Protein AF-A0A921BLF0-F1 (afdb_monomer)

Secondary structure (DSSP, 8-state):
----------GGGB-TTSSBPTTHHHHHHHHHHHHHHHHTT--HHHHHHTT--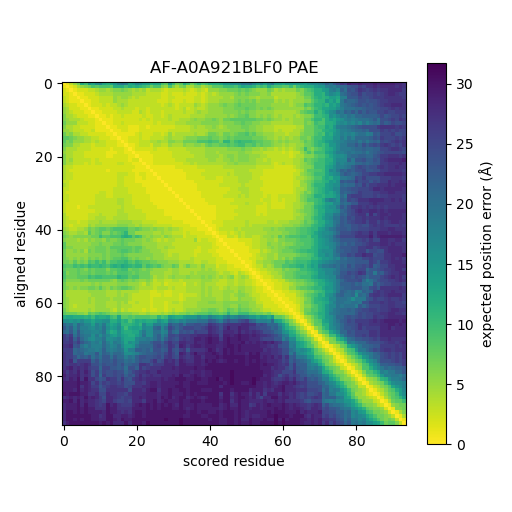-----------S------S----------------------

Structure (mmCIF, N/CA/C/O backbone):
data_AF-A0A921BLF0-F1
#
_entry.id   AF-A0A921BLF0-F1
#
loop_
_atom_site.group_PDB
_atom_site.id
_atom_site.type_symbol
_atom_site.label_atom_id
_atom_site.label_alt_id
_atom_site.label_comp_id
_atom_site.label_asym_id
_atom_site.label_entity_id
_atom_site.label_seq_id
_atom_site.pdbx_PDB_ins_code
_atom_site.Cartn_x
_atom_site.Cartn_y
_atom_site.Cartn_z
_atom_site.occupancy
_atom_site.B_iso_or_equiv
_atom_site.auth_seq_id
_atom_site.auth_comp_id
_atom_site.auth_asym_id
_atom_site.auth_atom_id
_atom_site.pdbx_PDB_model_num
ATOM 1 N N . MET A 1 1 ? -16.946 -8.216 -5.410 1.00 64.75 1 MET A N 1
ATOM 2 C CA . MET A 1 1 ? -16.031 -8.332 -6.573 1.00 64.75 1 MET A CA 1
ATOM 3 C C . MET A 1 1 ? -14.640 -7.871 -6.152 1.00 64.75 1 MET A C 1
ATOM 5 O O . MET A 1 1 ? -14.572 -7.105 -5.201 1.00 64.75 1 MET A O 1
ATOM 9 N N . PRO A 1 2 ? -13.545 -8.333 -6.784 1.00 81.75 2 PRO A N 1
ATOM 10 C CA . PRO A 1 2 ? -12.212 -7.804 -6.493 1.00 81.75 2 PRO A CA 1
ATOM 11 C C . PRO A 1 2 ? -12.091 -6.350 -6.975 1.00 81.75 2 PRO A C 1
ATOM 13 O O . PRO A 1 2 ? -12.406 -6.072 -8.132 1.00 81.75 2 PRO A O 1
ATOM 16 N N . HIS A 1 3 ? -11.624 -5.449 -6.108 1.00 85.50 3 HIS A N 1
ATOM 17 C CA . HIS A 1 3 ? -11.288 -4.071 -6.479 1.00 85.50 3 HIS A CA 1
ATOM 18 C C . HIS A 1 3 ? -9.992 -4.044 -7.300 1.00 85.50 3 HIS A C 1
ATOM 20 O O . HIS A 1 3 ? -9.062 -4.820 -7.054 1.00 85.50 3 HIS A O 1
ATOM 26 N N . ARG A 1 4 ? -9.953 -3.190 -8.325 1.00 90.81 4 ARG A N 1
ATOM 27 C CA . ARG A 1 4 ? -8.826 -3.061 -9.253 1.00 90.81 4 ARG A CA 1
ATOM 28 C C . ARG A 1 4 ? -8.454 -1.593 -9.374 1.00 90.81 4 ARG A C 1
ATOM 30 O O . ARG A 1 4 ? -9.164 -0.844 -10.031 1.00 90.81 4 ARG A O 1
ATOM 37 N N . HIS A 1 5 ? -7.298 -1.239 -8.830 1.00 89.06 5 HIS A N 1
ATOM 38 C CA . HIS A 1 5 ? -6.752 0.104 -8.952 1.00 89.06 5 HIS A CA 1
ATOM 39 C C . HIS A 1 5 ? -5.581 0.121 -9.954 1.00 89.06 5 HIS A C 1
ATOM 41 O O . HIS A 1 5 ? -4.622 -0.642 -9.781 1.00 89.06 5 HIS A O 1
ATOM 47 N N . PRO A 1 6 ? -5.637 0.927 -11.031 1.00 89.25 6 PRO A N 1
ATOM 48 C CA . PRO A 1 6 ? -4.535 1.043 -11.977 1.00 89.25 6 PRO A CA 1
ATOM 49 C C . PRO A 1 6 ? -3.383 1.844 -11.362 1.00 89.25 6 PRO A C 1
ATOM 51 O O . PRO A 1 6 ? -3.559 2.995 -10.982 1.00 89.25 6 PRO A O 1
ATOM 54 N N . VAL A 1 7 ? -2.176 1.271 -11.333 1.00 86.38 7 VAL A N 1
ATOM 55 C CA . VAL A 1 7 ? -0.978 1.981 -10.858 1.00 86.38 7 VAL A CA 1
ATOM 56 C C . VAL A 1 7 ? 0.055 2.115 -11.967 1.00 86.38 7 VAL A C 1
ATOM 58 O O . VAL A 1 7 ? 0.343 1.168 -12.700 1.00 86.38 7 VAL A O 1
ATOM 61 N N . LYS A 1 8 ? 0.642 3.309 -12.073 1.00 87.38 8 LYS A N 1
ATOM 62 C CA . LYS A 1 8 ? 1.763 3.586 -12.969 1.00 87.38 8 LYS A CA 1
ATOM 63 C C . LYS A 1 8 ? 3.085 3.351 -12.243 1.00 87.38 8 LYS A C 1
ATOM 65 O O . LYS A 1 8 ? 3.477 4.161 -11.408 1.00 87.38 8 LYS A O 1
ATOM 70 N N . VAL A 1 9 ? 3.785 2.288 -12.632 1.00 87.31 9 VAL A N 1
ATOM 71 C CA . VAL A 1 9 ? 5.137 1.981 -12.144 1.00 87.31 9 VAL A CA 1
ATOM 72 C C . VAL A 1 9 ? 6.145 2.999 -12.676 1.00 87.31 9 VAL A C 1
ATOM 74 O O . VAL A 1 9 ? 6.127 3.370 -13.856 1.00 87.31 9 VAL A O 1
ATOM 77 N N . ARG A 1 10 ? 7.038 3.452 -11.800 1.00 88.06 10 ARG A N 1
ATOM 78 C CA . ARG A 1 10 ? 8.092 4.427 -12.090 1.00 88.06 10 ARG A CA 1
ATOM 79 C C . ARG A 1 10 ? 9.435 3.724 -12.247 1.00 88.06 10 ARG A C 1
ATOM 81 O O . ARG A 1 10 ? 9.687 2.681 -11.663 1.00 88.06 10 ARG A O 1
ATOM 88 N N . PHE A 1 11 ? 10.338 4.326 -13.021 1.00 85.44 11 PHE A N 1
ATOM 89 C CA . PHE A 1 11 ? 11.621 3.696 -13.350 1.00 85.44 11 PHE A CA 1
ATOM 90 C C . PHE A 1 11 ? 12.482 3.363 -12.119 1.00 85.44 11 PHE A C 1
ATOM 92 O O . PHE A 1 11 ? 13.123 2.322 -12.089 1.00 85.44 11 PHE A O 1
ATOM 99 N N . TYR A 1 12 ? 12.477 4.213 -11.090 1.00 89.62 12 TYR A N 1
ATOM 100 C CA . TYR A 1 12 ? 13.264 3.989 -9.870 1.00 89.62 12 TYR A CA 1
ATOM 101 C C . TYR A 1 12 ? 12.688 2.903 -8.948 1.00 89.62 12 TYR A C 1
ATOM 103 O O . TYR A 1 12 ? 13.336 2.518 -7.980 1.00 89.62 12 TYR A O 1
ATOM 111 N N . GLU A 1 13 ? 11.466 2.439 -9.211 1.00 89.06 13 GLU A N 1
ATOM 112 C CA . GLU A 1 13 ? 10.831 1.340 -8.475 1.00 89.06 13 GLU A CA 1
ATOM 113 C C . GLU A 1 13 ? 11.278 -0.022 -9.017 1.00 89.06 13 GLU A C 1
ATOM 115 O O . GLU A 1 13 ? 10.983 -1.064 -8.426 1.00 89.06 13 GLU A O 1
ATOM 120 N N . LEU A 1 14 ? 11.991 -0.010 -10.146 1.00 89.50 14 LEU A N 1
ATOM 121 C CA . LEU A 1 14 ? 12.569 -1.192 -10.750 1.00 89.50 14 LEU A CA 1
ATOM 122 C C . LEU A 1 14 ? 13.906 -1.534 -10.090 1.00 89.50 14 LEU A C 1
ATOM 124 O O . LEU A 1 14 ? 14.715 -0.665 -9.756 1.00 89.50 14 LEU A O 1
ATOM 128 N N . ASP A 1 15 ? 14.143 -2.825 -9.924 1.00 86.62 15 ASP A N 1
ATOM 129 C CA . ASP A 1 15 ? 15.432 -3.369 -9.539 1.00 86.62 15 ASP A CA 1
ATOM 130 C C . ASP A 1 15 ? 16.413 -3.379 -10.737 1.00 86.62 15 ASP A C 1
ATOM 132 O O . ASP A 1 15 ? 16.028 -3.106 -11.881 1.00 86.62 15 ASP A O 1
ATOM 136 N N . PRO A 1 16 ? 17.702 -3.702 -10.521 1.00 85.00 16 PRO A N 1
ATOM 137 C CA . PRO A 1 16 ? 18.680 -3.796 -11.607 1.00 85.00 16 PRO A CA 1
ATOM 138 C C . PRO A 1 16 ? 18.350 -4.832 -12.695 1.00 85.00 16 PRO A C 1
ATOM 140 O O . PRO A 1 16 ? 18.938 -4.777 -13.774 1.00 85.00 16 PRO A O 1
ATOM 143 N N . TYR A 1 17 ? 17.435 -5.768 -12.428 1.00 83.56 17 TYR A N 1
ATOM 144 C CA . TYR A 1 17 ? 16.956 -6.763 -13.386 1.00 83.56 17 TYR A CA 1
ATOM 145 C C . TYR A 1 17 ? 15.747 -6.268 -14.194 1.00 83.56 17 TYR A C 1
ATOM 147 O O . TYR A 1 17 ? 15.276 -6.979 -15.081 1.00 83.56 17 TYR A O 1
ATOM 155 N N . GLY A 1 18 ? 15.266 -5.049 -13.932 1.00 81.62 18 GLY A N 1
ATOM 156 C CA . GLY A 1 18 ? 14.126 -4.448 -14.618 1.00 81.62 18 GLY A CA 1
ATOM 157 C C . GLY A 1 18 ? 12.771 -4.932 -14.101 1.00 81.62 18 GLY A C 1
ATOM 158 O O . GLY A 1 18 ? 11.754 -4.659 -14.739 1.00 81.62 18 GLY A O 1
ATOM 159 N N . HIS A 1 19 ? 12.737 -5.629 -12.965 1.00 84.81 19 HIS A N 1
ATOM 160 C CA . HIS A 1 19 ? 11.496 -6.031 -12.312 1.00 84.81 19 HIS A CA 1
ATOM 161 C C . HIS A 1 19 ? 11.093 -5.007 -11.268 1.00 84.81 19 HIS A C 1
ATOM 163 O O . HIS A 1 19 ? 11.938 -4.333 -10.687 1.00 84.81 19 HIS A O 1
ATOM 169 N N . LEU A 1 20 ? 9.797 -4.925 -10.972 1.00 87.31 20 LEU A N 1
ATOM 170 C CA . LEU A 1 20 ? 9.356 -4.150 -9.824 1.00 87.31 20 LEU A CA 1
ATOM 171 C C . LEU A 1 20 ? 9.964 -4.737 -8.547 1.00 87.31 20 LEU A C 1
ATOM 173 O O . LEU A 1 20 ? 9.805 -5.929 -8.266 1.00 87.31 20 LEU A O 1
ATOM 177 N N . ASN A 1 21 ? 10.632 -3.892 -7.769 1.00 89.75 21 ASN A N 1
ATOM 178 C CA . ASN A 1 21 ? 11.250 -4.312 -6.526 1.00 89.75 21 ASN A CA 1
ATOM 179 C C . ASN A 1 21 ? 10.194 -4.883 -5.563 1.00 89.75 21 ASN A C 1
ATOM 181 O O . ASN A 1 21 ? 9.129 -4.297 -5.358 1.00 89.75 21 ASN A O 1
ATOM 185 N N . HIS A 1 22 ? 10.502 -6.018 -4.934 1.00 87.88 22 HIS A N 1
ATOM 186 C CA . HIS A 1 22 ? 9.614 -6.683 -3.980 1.00 87.88 22 HIS A CA 1
ATOM 187 C C . HIS A 1 22 ? 9.158 -5.784 -2.822 1.00 87.88 22 HIS A C 1
ATOM 189 O O . HIS A 1 22 ? 8.033 -5.944 -2.349 1.00 87.88 22 HIS A O 1
ATOM 195 N N . SER A 1 23 ? 9.979 -4.825 -2.384 1.00 89.56 23 SER A N 1
ATOM 196 C CA . SER A 1 23 ? 9.602 -3.877 -1.329 1.00 89.56 23 SER A CA 1
ATOM 197 C C . SER A 1 23 ? 8.522 -2.886 -1.776 1.00 89.56 23 SER A C 1
ATOM 199 O O . SER A 1 23 ? 7.687 -2.489 -0.964 1.00 89.56 23 SER A O 1
ATOM 201 N N . VAL A 1 24 ? 8.476 -2.538 -3.066 1.00 92.12 24 VAL A N 1
ATOM 202 C CA . VAL A 1 24 ? 7.513 -1.570 -3.622 1.00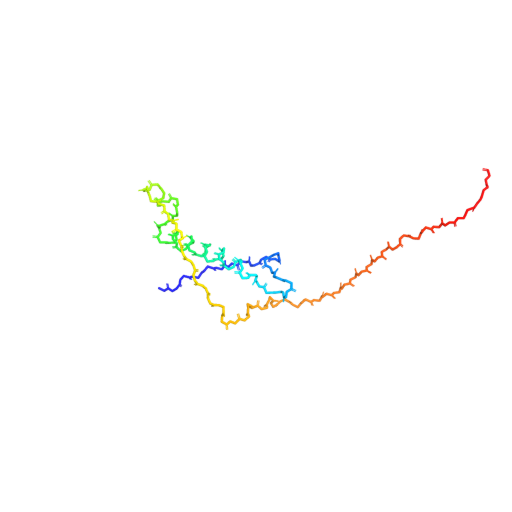 92.12 24 VAL A CA 1
ATOM 203 C C . VAL A 1 24 ? 6.100 -2.150 -3.664 1.00 92.12 24 VAL A C 1
ATOM 205 O O . VAL A 1 24 ? 5.123 -1.422 -3.512 1.00 92.12 24 VAL A O 1
ATOM 208 N N . TYR A 1 25 ? 5.954 -3.473 -3.769 1.00 91.12 25 TYR A N 1
ATOM 209 C CA . TYR A 1 25 ? 4.638 -4.117 -3.743 1.00 91.12 25 TYR A CA 1
ATOM 210 C C . TYR A 1 25 ? 3.825 -3.797 -2.489 1.00 91.12 25 TYR A C 1
ATOM 212 O O . TYR A 1 25 ?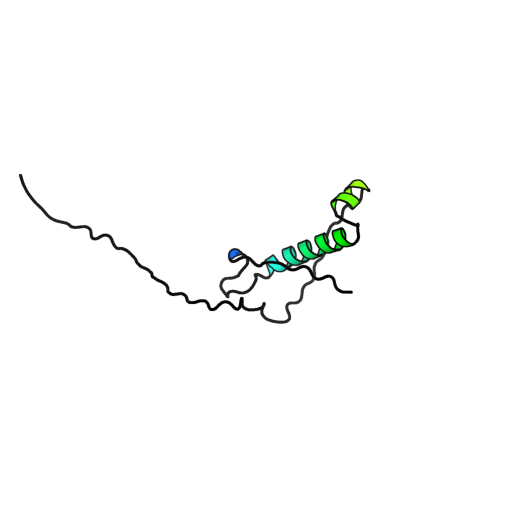 2.609 -3.661 -2.580 1.00 91.12 25 TYR A O 1
ATOM 220 N N . VAL A 1 26 ? 4.476 -3.647 -1.334 1.00 91.81 26 VAL A N 1
ATOM 221 C CA . VAL A 1 26 ? 3.790 -3.275 -0.089 1.00 91.81 26 VAL A CA 1
ATOM 222 C C . VAL A 1 26 ? 3.124 -1.905 -0.227 1.00 91.81 26 VAL A C 1
ATOM 224 O O . VAL A 1 26 ? 1.975 -1.744 0.170 1.00 91.81 26 VAL A O 1
ATOM 227 N N . GLN A 1 27 ? 3.807 -0.951 -0.861 1.00 91.69 27 GLN A N 1
ATOM 228 C CA . GLN A 1 27 ? 3.262 0.381 -1.124 1.00 91.69 27 GLN A CA 1
ATOM 229 C C . GLN A 1 27 ? 2.091 0.317 -2.111 1.00 91.69 27 GLN A C 1
ATOM 231 O O . GLN A 1 27 ? 1.078 0.969 -1.893 1.00 91.69 27 GLN A O 1
ATOM 236 N N . LEU A 1 28 ? 2.182 -0.522 -3.149 1.00 91.69 28 LEU A N 1
ATOM 237 C CA . LEU A 1 28 ? 1.083 -0.714 -4.103 1.00 91.69 28 LEU A CA 1
ATOM 238 C C . LEU A 1 28 ? -0.171 -1.311 -3.452 1.00 91.69 28 LEU A C 1
ATOM 240 O O . LEU A 1 28 ? -1.284 -0.889 -3.763 1.00 91.69 28 LEU A O 1
ATOM 244 N N . PHE A 1 29 ? -0.004 -2.290 -2.557 1.00 91.50 29 PHE A N 1
ATOM 245 C CA . PHE A 1 29 ? -1.128 -2.865 -1.815 1.00 91.50 29 PHE A CA 1
ATOM 246 C C . PHE A 1 29 ? -1.759 -1.851 -0.869 1.00 91.50 29 PHE A C 1
ATOM 248 O O . PHE A 1 29 ? -2.979 -1.833 -0.736 1.00 91.50 29 PHE A O 1
ATOM 255 N N . GLU A 1 30 ? -0.946 -0.993 -0.259 1.00 92.25 30 GLU A N 1
ATOM 256 C CA . GLU A 1 30 ? -1.434 0.082 0.595 1.00 92.25 30 GLU A CA 1
ATOM 257 C C . GLU A 1 30 ? -2.243 1.112 -0.199 1.00 92.25 30 GLU A C 1
ATOM 259 O O . GLU A 1 30 ? -3.359 1.435 0.199 1.00 92.25 30 GLU A O 1
ATOM 264 N N . THR A 1 31 ? -1.749 1.552 -1.363 1.00 92.06 31 THR A N 1
ATOM 265 C CA . THR A 1 31 ? -2.513 2.428 -2.265 1.00 92.06 31 THR A CA 1
ATOM 266 C C . THR A 1 31 ? -3.844 1.788 -2.646 1.00 92.06 31 THR A C 1
ATOM 268 O O . THR A 1 31 ? -4.889 2.389 -2.433 1.00 92.06 31 THR A O 1
ATOM 271 N N . GLY A 1 32 ? -3.843 0.539 -3.121 1.00 92.38 32 GLY A N 1
ATOM 272 C CA . GLY A 1 32 ? -5.088 -0.143 -3.489 1.00 92.38 32 GLY A CA 1
ATOM 273 C C . GLY A 1 32 ? -6.059 -0.329 -2.317 1.00 92.38 32 GLY A C 1
ATOM 274 O O . GLY A 1 32 ? -7.269 -0.311 -2.515 1.00 92.38 32 GLY A O 1
ATOM 275 N N . ARG A 1 33 ? -5.552 -0.493 -1.090 1.00 91.00 33 ARG A N 1
ATOM 276 C CA . ARG A 1 33 ? -6.377 -0.580 0.121 1.00 91.00 33 ARG A CA 1
ATOM 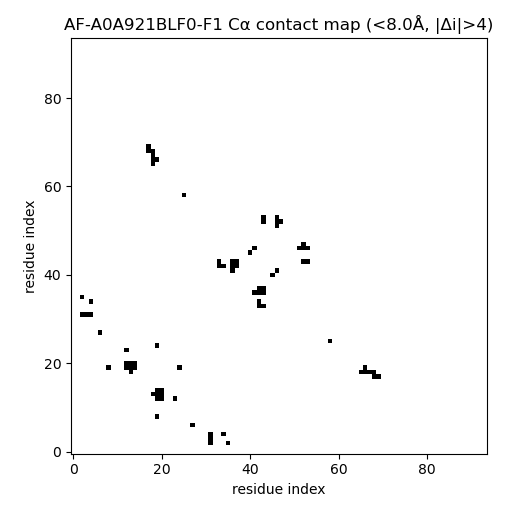277 C C . ARG A 1 33 ? -7.027 0.759 0.454 1.00 91.00 33 ARG A C 1
ATOM 279 O O . ARG A 1 33 ? -8.202 0.770 0.801 1.00 91.00 33 ARG A O 1
ATOM 286 N N . VAL A 1 34 ? -6.273 1.854 0.384 1.00 91.69 34 VAL A N 1
ATOM 287 C CA . VAL A 1 34 ? -6.792 3.205 0.641 1.00 91.69 34 VAL A CA 1
ATOM 288 C C . VAL A 1 34 ? -7.880 3.555 -0.370 1.00 91.69 34 VAL A C 1
ATOM 290 O O . VAL A 1 34 ? -8.957 3.973 0.034 1.00 91.69 34 VAL A O 1
ATOM 293 N N . GLU A 1 35 ? -7.642 3.289 -1.651 1.00 92.75 35 GLU A N 1
ATOM 294 C CA . GLU A 1 35 ? -8.598 3.561 -2.733 1.00 92.75 35 GLU A CA 1
ATOM 295 C C . GLU A 1 35 ? -9.870 2.710 -2.601 1.00 92.75 35 GLU A C 1
ATOM 297 O O . GLU A 1 35 ? -10.978 3.216 -2.740 1.00 92.75 35 GLU A O 1
ATOM 302 N N . LEU A 1 36 ? -9.735 1.427 -2.244 1.00 91.69 36 LEU A N 1
ATOM 303 C CA . LEU A 1 36 ? -10.886 0.574 -1.935 1.00 91.69 36 LEU A CA 1
ATOM 304 C C . LEU A 1 36 ? -11.712 1.125 -0.766 1.00 91.69 36 LEU A C 1
ATOM 306 O O . LEU A 1 36 ? -12.938 1.076 -0.807 1.00 91.69 36 LEU A O 1
ATOM 310 N N . LEU A 1 37 ? -11.046 1.564 0.304 1.00 90.94 37 LEU A N 1
ATOM 311 C CA . LEU A 1 37 ? -11.715 2.107 1.483 1.00 90.94 37 LEU A CA 1
ATOM 312 C C . LEU A 1 37 ? -12.470 3.396 1.150 1.00 90.94 37 LEU A C 1
ATOM 314 O O . LEU A 1 37 ? -13.608 3.558 1.586 1.00 90.94 37 LEU A O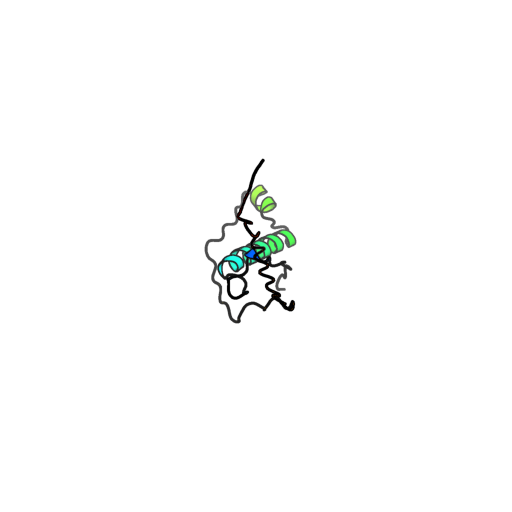 1
ATOM 318 N N . ASP A 1 38 ? -11.870 4.258 0.335 1.00 90.56 38 ASP A N 1
ATOM 319 C CA . ASP A 1 38 ? -12.494 5.486 -0.154 1.00 90.56 38 ASP A CA 1
ATOM 320 C C . ASP A 1 38 ? -13.742 5.187 -1.006 1.00 90.56 38 ASP A C 1
ATOM 322 O O . ASP A 1 38 ? -14.818 5.726 -0.751 1.00 90.56 38 ASP A O 1
ATOM 326 N N . GLU A 1 39 ? -13.656 4.223 -1.932 1.00 90.00 39 GLU A N 1
ATOM 327 C CA . GLU A 1 39 ? -14.785 3.810 -2.785 1.00 90.00 39 GLU A CA 1
ATOM 328 C C . GLU A 1 39 ? -16.010 3.310 -2.002 1.00 90.00 39 GLU A C 1
ATOM 330 O O . GLU A 1 39 ? -17.138 3.420 -2.488 1.00 90.00 39 GLU A O 1
ATOM 335 N N . VAL A 1 40 ? -15.813 2.739 -0.810 1.00 90.31 40 VAL A N 1
ATOM 336 C CA . VAL A 1 40 ? -16.906 2.221 0.032 1.00 90.31 40 VAL A CA 1
ATOM 337 C C . VAL A 1 40 ? -17.346 3.199 1.124 1.00 90.31 40 VAL A C 1
ATOM 339 O O . VAL A 1 40 ? -18.142 2.819 1.983 1.00 90.31 40 VAL A O 1
ATOM 342 N N . GLY A 1 41 ? -16.854 4.443 1.098 1.00 87.94 41 GLY A N 1
ATOM 343 C CA . GLY A 1 41 ? -17.188 5.475 2.085 1.00 87.94 41 GLY A CA 1
ATOM 344 C C . GLY A 1 41 ? -16.581 5.226 3.467 1.00 87.94 41 GLY A C 1
ATOM 345 O O . GLY A 1 41 ? -17.100 5.716 4.463 1.00 87.94 41 GLY A O 1
ATOM 346 N N . LEU A 1 42 ? -15.511 4.432 3.536 1.00 88.12 42 LEU A N 1
ATOM 347 C CA . LEU A 1 42 ? -14.716 4.184 4.740 1.00 88.12 42 LEU A CA 1
ATOM 348 C C . LEU A 1 42 ? -13.308 4.760 4.561 1.00 88.12 42 LEU A C 1
ATOM 350 O O . LEU A 1 42 ? -12.319 4.138 4.960 1.00 88.12 42 LEU A O 1
ATOM 354 N N . GLY A 1 43 ? -13.215 5.925 3.915 1.00 89.25 43 GLY A N 1
ATOM 355 C CA . GLY A 1 43 ? -11.961 6.622 3.681 1.00 89.25 43 GLY A CA 1
ATOM 356 C C . GLY A 1 43 ? -11.206 6.843 4.991 1.00 89.25 43 GLY A C 1
ATOM 357 O O . GLY A 1 43 ? -11.792 6.986 6.064 1.00 89.25 43 GLY A O 1
ATOM 358 N N . LEU A 1 44 ? -9.874 6.865 4.922 1.00 87.19 44 LEU A N 1
ATOM 359 C CA . LEU A 1 44 ? -9.044 6.968 6.127 1.00 87.19 44 LEU A CA 1
ATOM 360 C C . LEU A 1 44 ? -9.355 8.241 6.933 1.00 87.19 44 LEU A C 1
ATOM 362 O O . LEU A 1 44 ? -9.380 8.196 8.157 1.00 87.19 44 LEU A O 1
ATOM 366 N N . HIS A 1 45 ? -9.632 9.346 6.235 1.00 86.88 45 HIS A N 1
ATOM 367 C CA . HIS A 1 45 ? -9.998 10.624 6.841 1.00 86.88 45 HIS A CA 1
ATOM 368 C C . HIS A 1 45 ? -11.364 10.571 7.543 1.00 86.88 45 HIS A C 1
ATOM 370 O O . HIS A 1 45 ? -11.517 11.115 8.635 1.00 86.88 45 HIS A O 1
ATOM 376 N N . ASP A 1 46 ? -12.344 9.892 6.946 1.00 86.69 46 ASP A N 1
ATOM 377 C CA . ASP A 1 46 ? -13.685 9.755 7.522 1.00 86.69 46 ASP A CA 1
ATOM 378 C C . ASP A 1 46 ? -13.646 8.868 8.771 1.00 86.69 46 ASP A C 1
ATOM 380 O O . ASP A 1 46 ? -14.155 9.242 9.827 1.00 86.69 46 ASP A O 1
ATOM 384 N N . LEU A 1 47 ? -12.913 7.753 8.700 1.00 87.44 47 LEU A N 1
ATOM 385 C CA . LEU A 1 47 ? -12.665 6.886 9.851 1.00 87.44 47 LEU A CA 1
ATOM 386 C C . LEU A 1 47 ? -11.960 7.630 10.992 1.00 87.44 47 LEU A C 1
ATOM 388 O O . LEU A 1 47 ? -12.325 7.450 12.154 1.00 87.44 47 LEU A O 1
ATOM 392 N N . GLU A 1 48 ? -10.973 8.474 10.681 1.00 88.81 48 GLU A N 1
ATOM 393 C CA . GLU A 1 48 ? -10.296 9.303 11.682 1.00 88.81 48 GLU A CA 1
ATOM 394 C C . GLU A 1 48 ? -11.239 10.327 12.323 1.00 88.81 48 GLU A C 1
ATOM 396 O O . GLU A 1 48 ? -11.192 10.506 13.543 1.00 88.81 48 GLU A O 1
ATOM 401 N N . ALA A 1 49 ? -12.126 10.952 11.543 1.00 88.31 49 ALA A N 1
ATOM 402 C CA . ALA A 1 49 ? -13.147 11.867 12.056 1.00 88.31 49 ALA A CA 1
ATOM 403 C C . ALA A 1 49 ? -14.145 11.162 12.994 1.00 88.31 49 ALA A C 1
ATOM 405 O O . ALA A 1 49 ? -14.615 11.758 13.964 1.00 88.31 49 ALA A O 1
ATOM 406 N N . GLU A 1 50 ? -14.412 9.879 12.755 1.00 89.12 50 GLU A N 1
ATOM 407 C CA . GLU A 1 50 ? -15.221 9.014 13.620 1.00 89.12 50 GLU A CA 1
ATOM 408 C C . GLU A 1 50 ? -14.443 8.451 14.830 1.00 89.12 50 GLU A C 1
ATOM 410 O O . GLU A 1 50 ? -15.012 7.758 15.676 1.00 89.12 50 GLU A O 1
ATOM 415 N N . GLY A 1 51 ? -13.150 8.772 14.960 1.00 90.88 51 GLY A N 1
ATOM 416 C CA . GLY A 1 51 ? -12.297 8.367 16.081 1.00 90.88 51 GLY A CA 1
ATOM 417 C C . GLY A 1 51 ? -11.599 7.015 15.906 1.00 90.88 51 GLY A C 1
ATOM 418 O O . GLY A 1 51 ? -10.993 6.505 16.854 1.00 90.88 51 GLY A O 1
ATOM 419 N N . PHE A 1 52 ? -11.640 6.431 14.709 1.00 87.12 52 PHE A N 1
ATOM 420 C CA . PHE A 1 52 ? -10.986 5.169 14.378 1.00 87.12 52 PHE A CA 1
ATOM 421 C C . PHE A 1 52 ? -9.649 5.396 13.662 1.00 87.12 52 PHE A C 1
ATOM 423 O O . PHE A 1 52 ? -9.482 6.316 12.872 1.00 87.12 52 PHE A O 1
ATOM 430 N N . ARG A 1 53 ? -8.667 4.519 13.913 1.00 83.50 53 ARG A N 1
ATOM 431 C CA . ARG A 1 53 ? -7.395 4.489 13.171 1.00 83.50 53 ARG A CA 1
ATOM 432 C C . ARG A 1 53 ? -7.145 3.108 12.605 1.00 83.50 53 ARG A C 1
ATOM 434 O O . ARG A 1 53 ? -7.187 2.115 13.330 1.00 83.50 53 ARG A O 1
ATOM 441 N N . PHE A 1 54 ? -6.844 3.057 11.315 1.00 81.56 54 PHE A N 1
ATOM 442 C CA . PHE A 1 54 ? -6.571 1.810 10.619 1.00 81.56 54 PHE A CA 1
ATOM 443 C C . PHE A 1 54 ? -5.062 1.550 10.581 1.00 81.56 54 PHE A C 1
ATOM 445 O O . PHE A 1 54 ? -4.318 2.288 9.940 1.00 81.56 54 PHE A O 1
ATOM 452 N N . VAL A 1 55 ? -4.600 0.500 11.266 1.00 85.00 55 VAL A N 1
ATOM 453 C CA . VAL A 1 55 ? -3.179 0.121 11.318 1.00 85.00 55 VAL A CA 1
ATOM 454 C C . VAL A 1 55 ? -3.003 -1.275 10.740 1.00 85.00 55 VAL A C 1
ATOM 456 O O . VAL A 1 55 ? -3.643 -2.228 11.183 1.00 85.00 55 VAL A O 1
ATOM 459 N N . VAL A 1 56 ? -2.105 -1.410 9.764 1.00 85.94 56 VAL A N 1
ATOM 460 C CA . VAL A 1 56 ? -1.753 -2.708 9.185 1.00 85.94 56 VAL A CA 1
ATOM 461 C C . VAL A 1 56 ? -0.686 -3.375 10.053 1.00 85.94 56 VAL A C 1
ATOM 463 O O . VAL A 1 56 ? 0.436 -2.886 10.152 1.00 85.94 56 VAL A O 1
ATOM 466 N N . THR A 1 57 ? -1.027 -4.495 10.691 1.00 90.19 57 THR A N 1
ATOM 467 C CA . THR A 1 57 ? -0.129 -5.216 11.614 1.00 90.19 57 THR A CA 1
ATOM 468 C C . THR A 1 57 ? 0.645 -6.353 10.952 1.00 90.19 57 THR A C 1
ATOM 470 O O . THR A 1 57 ? 1.698 -6.750 11.446 1.00 90.19 57 THR A O 1
ATOM 473 N N . GLN A 1 58 ? 0.148 -6.883 9.832 1.00 90.81 58 GLN A N 1
ATOM 474 C CA . GLN A 1 58 ? 0.784 -7.978 9.108 1.00 90.81 58 GLN A CA 1
ATOM 475 C C . GLN A 1 58 ? 0.447 -7.913 7.620 1.00 90.81 58 GLN A C 1
ATOM 477 O O . GLN A 1 58 ? -0.705 -7.719 7.238 1.00 90.81 58 GLN A O 1
ATOM 482 N N . ILE A 1 59 ? 1.450 -8.165 6.779 1.00 91.38 59 ILE A N 1
ATOM 483 C CA . ILE A 1 59 ? 1.285 -8.357 5.338 1.00 91.38 59 ILE A CA 1
ATOM 484 C C . ILE A 1 59 ? 2.026 -9.635 4.952 1.00 91.38 59 ILE A C 1
ATOM 486 O O . ILE A 1 59 ? 3.200 -9.799 5.275 1.00 91.38 59 ILE A O 1
ATOM 490 N N . ALA A 1 60 ? 1.338 -10.538 4.257 1.00 91.00 60 ALA A N 1
ATOM 491 C CA . ALA A 1 60 ? 1.916 -11.763 3.719 1.00 91.00 60 ALA A CA 1
ATOM 492 C C . ALA A 1 60 ? 1.710 -11.792 2.204 1.00 91.00 60 ALA A C 1
ATOM 494 O O . ALA A 1 60 ? 0.581 -11.741 1.716 1.00 91.00 60 ALA A O 1
ATOM 495 N N . THR A 1 61 ? 2.803 -11.878 1.453 1.00 89.31 61 THR A N 1
ATOM 496 C CA . THR A 1 61 ? 2.794 -11.810 -0.010 1.00 89.31 61 THR A CA 1
ATOM 497 C C . THR A 1 61 ? 3.556 -12.986 -0.601 1.00 89.31 61 THR A C 1
ATOM 499 O O . THR A 1 61 ? 4.612 -13.389 -0.118 1.00 89.31 61 THR A O 1
ATOM 502 N N . ARG A 1 62 ? 2.998 -13.569 -1.667 1.00 88.00 62 ARG A N 1
ATOM 503 C CA . ARG A 1 62 ? 3.628 -14.656 -2.420 1.00 88.00 62 ARG A CA 1
ATOM 504 C C . ARG A 1 62 ? 3.691 -14.279 -3.890 1.00 88.00 62 ARG A C 1
ATOM 506 O O . ARG A 1 62 ? 2.664 -14.235 -4.565 1.00 88.00 62 ARG A O 1
ATOM 513 N N . PHE A 1 63 ? 4.899 -14.053 -4.383 1.00 84.12 63 PHE A N 1
ATOM 514 C CA . PHE A 1 63 ? 5.155 -13.763 -5.790 1.00 84.12 63 PHE A CA 1
ATOM 515 C C . PHE A 1 63 ? 5.166 -15.075 -6.580 1.00 84.12 63 PHE A C 1
ATOM 517 O O . PHE A 1 63 ? 5.958 -15.968 -6.290 1.00 84.12 63 PHE A O 1
ATOM 524 N N . ARG A 1 64 ? 4.228 -15.231 -7.522 1.00 78.88 64 ARG A N 1
ATOM 525 C CA . ARG A 1 64 ? 4.022 -16.489 -8.271 1.00 78.88 64 ARG A CA 1
ATOM 526 C C . ARG A 1 64 ? 4.664 -16.509 -9.659 1.00 78.88 64 ARG A C 1
ATOM 528 O O . ARG A 1 64 ? 4.797 -17.577 -10.238 1.00 78.88 64 ARG A O 1
ATOM 535 N N . ALA A 1 65 ? 5.029 -15.350 -10.190 1.00 69.88 65 ALA A N 1
ATOM 536 C CA . ALA A 1 65 ? 5.683 -15.192 -11.482 1.00 69.88 65 ALA A CA 1
ATOM 537 C C . ALA A 1 65 ? 6.552 -13.931 -11.446 1.00 69.88 65 ALA A C 1
ATOM 539 O O . ALA A 1 65 ? 6.320 -13.052 -10.609 1.00 69.88 65 ALA A O 1
ATOM 540 N N . LEU A 1 66 ? 7.537 -13.850 -12.346 1.00 58.72 66 LEU A N 1
ATOM 541 C CA . LEU A 1 66 ? 8.322 -12.632 -12.537 1.00 58.72 66 LEU A CA 1
ATOM 542 C C . LEU A 1 66 ? 7.366 -11.464 -12.845 1.00 58.72 66 LEU A C 1
ATOM 544 O O . LEU A 1 66 ? 6.462 -11.638 -13.672 1.00 58.72 66 LEU A O 1
ATOM 548 N N . PRO A 1 67 ? 7.519 -10.302 -12.183 1.00 56.53 67 PRO A N 1
ATOM 549 C CA . PRO A 1 67 ? 6.734 -9.117 -12.495 1.00 56.53 67 PRO A CA 1
ATOM 550 C C . PRO A 1 67 ? 6.854 -8.813 -13.984 1.00 56.53 67 PRO A C 1
ATOM 552 O O . PRO A 1 67 ? 7.960 -8.836 -14.518 1.00 56.53 67 PRO A O 1
ATOM 555 N N . LEU A 1 68 ? 5.712 -8.572 -14.633 1.00 54.31 68 LEU A N 1
ATOM 556 C CA . LEU A 1 68 ? 5.604 -8.182 -16.037 1.00 54.31 68 LEU A CA 1
ATOM 557 C C . LEU A 1 68 ? 6.776 -7.282 -16.440 1.00 54.31 68 LEU A C 1
ATOM 559 O O . LEU A 1 68 ? 6.909 -6.167 -15.937 1.00 54.31 68 LEU A O 1
ATOM 563 N N . TRP A 1 69 ? 7.610 -7.784 -17.353 1.00 51.97 69 TRP A N 1
ATOM 564 C CA . TRP A 1 69 ? 8.519 -6.959 -18.132 1.00 51.97 69 TRP A CA 1
ATOM 565 C C . TRP A 1 69 ? 7.735 -5.737 -18.630 1.00 51.97 69 TRP A C 1
ATOM 567 O O . TRP A 1 69 ? 6.641 -5.871 -19.189 1.00 51.97 69 TRP A O 1
ATOM 577 N N . ALA A 1 70 ? 8.254 -4.534 -18.393 1.00 46.47 70 ALA A N 1
ATOM 578 C CA . ALA A 1 70 ? 7.693 -3.350 -19.020 1.00 46.47 70 ALA A CA 1
ATOM 579 C C . ALA A 1 70 ? 7.913 -3.502 -20.527 1.00 46.47 70 ALA A C 1
ATOM 581 O O . ALA A 1 70 ? 9.035 -3.378 -21.017 1.00 46.47 70 ALA A O 1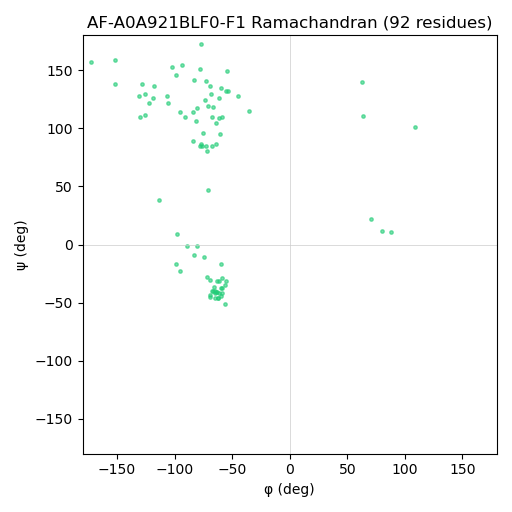
ATOM 582 N N . GLY A 1 71 ? 6.838 -3.835 -21.240 1.00 48.41 71 GLY A N 1
ATOM 583 C CA . GLY A 1 71 ? 6.829 -4.119 -22.666 1.00 48.41 71 GLY A CA 1
ATOM 584 C C . GLY A 1 71 ? 7.033 -2.924 -23.580 1.00 48.41 71 GLY A C 1
ATOM 585 O O . GLY A 1 71 ? 6.329 -2.770 -24.573 1.00 48.41 71 GLY A O 1
ATOM 586 N N . THR A 1 72 ? 8.031 -2.103 -23.280 1.00 47.19 72 THR A N 1
ATOM 587 C CA . THR A 1 72 ? 8.559 -1.089 -24.185 1.00 47.19 72 THR A CA 1
ATOM 588 C C . THR A 1 72 ? 9.915 -1.591 -24.681 1.00 47.19 72 THR A C 1
ATOM 590 O O . THR A 1 72 ? 10.754 -1.951 -23.853 1.00 47.19 72 THR A O 1
ATOM 593 N N . PRO A 1 73 ? 10.180 -1.635 -26.000 1.00 38.47 73 PRO A N 1
ATOM 594 C CA . PRO A 1 73 ? 11.480 -2.055 -26.497 1.00 38.47 73 PRO A CA 1
ATOM 595 C C . PRO A 1 73 ? 12.553 -1.096 -25.978 1.00 38.47 73 PRO A C 1
ATOM 597 O O . PRO A 1 73 ? 12.640 0.063 -26.382 1.00 38.47 73 PRO A O 1
ATOM 600 N N . TRP A 1 74 ? 13.376 -1.588 -25.058 1.00 36.59 74 TRP A N 1
ATOM 601 C CA . TRP A 1 74 ? 14.566 -0.901 -24.592 1.00 36.59 74 TRP A CA 1
ATOM 602 C C . TRP A 1 74 ? 15.647 -1.014 -25.669 1.00 36.59 74 TRP A C 1
ATOM 604 O O . TRP A 1 74 ? 16.386 -1.995 -25.743 1.00 36.59 74 TRP A O 1
ATOM 614 N N . SER A 1 75 ? 15.768 0.006 -26.519 1.00 38.94 75 SER A N 1
ATOM 615 C CA . SER A 1 75 ? 17.004 0.223 -27.266 1.00 38.94 75 SER A CA 1
ATOM 616 C C . SER A 1 75 ? 17.970 1.008 -26.378 1.00 38.94 75 SER A C 1
ATOM 618 O O . SER A 1 75 ? 18.011 2.240 -26.437 1.00 38.94 75 SER A O 1
ATOM 620 N N . SER A 1 76 ? 18.796 0.334 -25.570 1.00 34.12 76 SER A N 1
ATOM 621 C CA . SER A 1 76 ? 20.015 0.987 -25.081 1.00 34.12 76 SER A CA 1
ATOM 622 C C . SER A 1 76 ? 20.955 1.203 -26.257 1.00 34.12 76 SER A C 1
ATOM 624 O O . SER A 1 76 ? 21.886 0.433 -26.487 1.00 34.12 76 SER A O 1
ATOM 626 N N . ARG A 1 77 ? 20.775 2.303 -26.985 1.00 34.59 77 ARG A N 1
ATOM 627 C CA . ARG A 1 77 ? 21.903 2.917 -27.672 1.00 34.59 77 ARG A CA 1
ATOM 628 C C . ARG A 1 77 ? 22.685 3.665 -26.600 1.00 34.59 77 ARG A C 1
ATOM 630 O O . ARG A 1 77 ? 22.467 4.848 -26.358 1.00 34.59 77 ARG A O 1
ATOM 637 N N . ARG A 1 78 ? 23.589 2.951 -25.928 1.00 33.84 78 ARG A N 1
ATOM 638 C CA . ARG A 1 78 ? 24.603 3.550 -25.059 1.00 33.84 78 ARG A CA 1
ATOM 639 C C . ARG A 1 78 ? 25.508 4.405 -25.953 1.00 33.84 78 ARG A C 1
ATOM 641 O O . ARG A 1 78 ? 26.516 3.925 -26.456 1.00 33.84 78 ARG A O 1
ATOM 648 N N . LYS A 1 79 ? 25.160 5.670 -26.204 1.00 36.38 79 LYS A N 1
ATOM 649 C CA . LYS A 1 79 ? 26.159 6.647 -26.645 1.00 36.38 79 LYS A CA 1
ATOM 650 C C . LYS A 1 79 ? 26.953 7.030 -25.404 1.00 36.38 79 LYS A C 1
ATOM 652 O O . LYS A 1 79 ? 26.657 8.024 -24.755 1.00 36.38 79 LYS A O 1
ATOM 657 N N . SER A 1 80 ? 27.972 6.243 -25.063 1.00 42.22 80 SER A N 1
ATOM 658 C CA . SER A 1 80 ? 29.086 6.824 -24.323 1.00 42.22 80 SER A CA 1
ATOM 659 C C . SER A 1 80 ? 29.849 7.718 -25.296 1.00 42.22 80 SER A C 1
ATOM 661 O O . SER A 1 80 ? 30.868 7.320 -25.853 1.00 42.22 80 SER A O 1
ATOM 663 N N . SER A 1 81 ? 29.363 8.933 -25.530 1.00 38.59 81 SER A N 1
ATOM 664 C CA . SER A 1 81 ? 30.272 9.992 -25.942 1.00 38.59 81 SER A CA 1
ATOM 665 C C . SER A 1 81 ? 30.972 10.454 -24.673 1.00 38.59 81 SER A C 1
ATOM 667 O O . SER A 1 81 ? 30.559 11.410 -24.023 1.00 38.59 81 SER A O 1
ATOM 669 N N . ARG A 1 82 ? 32.050 9.753 -24.303 1.00 41.28 82 ARG A N 1
ATOM 670 C CA . ARG A 1 82 ? 33.166 10.462 -23.682 1.00 41.28 82 ARG A CA 1
ATOM 671 C C . ARG A 1 82 ? 33.613 11.471 -24.734 1.00 41.28 82 ARG A C 1
ATOM 673 O O . ARG A 1 82 ? 34.361 11.117 -25.638 1.00 41.28 82 ARG A O 1
ATOM 680 N N . SER A 1 83 ? 33.130 12.705 -24.655 1.00 40.16 83 SER A N 1
ATOM 681 C CA . SER A 1 83 ? 33.857 13.815 -25.254 1.00 40.16 83 SER A CA 1
ATOM 682 C C . SER A 1 83 ? 35.064 14.047 -24.354 1.00 40.16 83 SER A C 1
ATOM 684 O O . SER A 1 83 ? 35.020 14.820 -23.400 1.00 40.16 83 SER A O 1
ATOM 686 N N . ALA A 1 84 ? 36.124 13.283 -24.609 1.00 47.03 84 ALA A N 1
ATOM 687 C CA . ALA A 1 84 ? 37.454 13.699 -24.221 1.00 47.03 84 ALA A CA 1
ATOM 688 C C . ALA A 1 84 ? 37.692 15.041 -24.922 1.00 47.03 84 ALA A C 1
ATOM 690 O O . ALA A 1 84 ? 37.756 15.097 -26.148 1.00 47.03 84 ALA A O 1
ATOM 691 N N . VAL A 1 85 ? 37.734 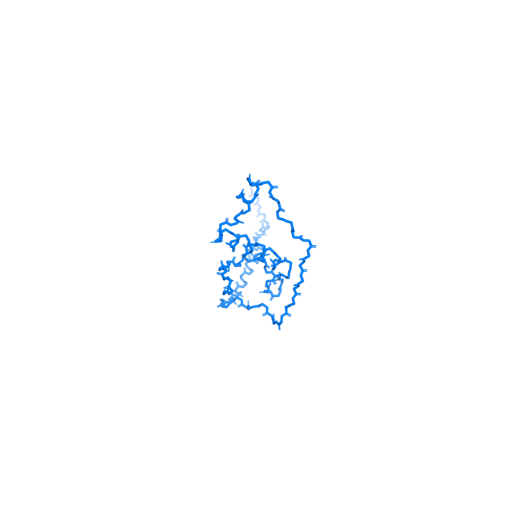16.129 -24.156 1.00 50.16 85 VAL A N 1
ATOM 692 C CA . VAL A 1 85 ? 38.219 17.408 -24.671 1.00 50.16 85 VAL A CA 1
ATOM 693 C C . VAL A 1 85 ? 39.731 17.242 -24.852 1.00 50.16 85 VAL A C 1
ATOM 695 O O . VAL A 1 85 ? 40.413 16.936 -23.869 1.00 50.16 85 VAL A O 1
ATOM 698 N N . PRO A 1 86 ? 40.281 17.378 -26.070 1.00 39.03 86 PRO A N 1
ATOM 699 C CA . PRO A 1 86 ? 41.718 17.294 -26.263 1.00 39.03 86 PRO A CA 1
ATOM 700 C C . PRO A 1 86 ? 42.381 18.489 -25.573 1.00 39.03 86 PRO A C 1
ATOM 702 O O . PRO A 1 86 ? 42.140 19.643 -25.926 1.00 39.03 86 PRO A O 1
ATOM 705 N N . ARG A 1 87 ? 43.239 18.217 -24.585 1.00 48.25 87 ARG A N 1
ATOM 706 C CA . ARG A 1 87 ? 44.243 19.189 -24.147 1.00 48.25 87 ARG A CA 1
ATOM 707 C C . ARG A 1 87 ? 45.248 19.346 -25.284 1.00 48.25 87 ARG A C 1
ATOM 709 O O . ARG A 1 87 ? 46.007 18.420 -25.556 1.00 48.25 87 ARG A O 1
ATOM 716 N N . ARG A 1 88 ? 45.247 20.500 -25.951 1.00 39.09 88 ARG A N 1
ATOM 717 C CA . ARG A 1 88 ? 46.335 20.884 -26.853 1.00 39.09 88 ARG A CA 1
ATOM 718 C C . ARG A 1 88 ? 47.462 21.442 -25.986 1.00 39.09 88 ARG A C 1
ATOM 720 O O . ARG A 1 88 ? 47.322 22.513 -25.405 1.00 39.09 88 ARG A O 1
ATOM 727 N N . GLY A 1 89 ? 48.523 20.658 -25.830 1.00 43.69 89 GLY A N 1
ATOM 728 C CA . GLY A 1 89 ? 49.810 21.166 -25.374 1.00 43.69 89 GLY A CA 1
ATOM 729 C C . GLY A 1 89 ? 50.539 21.867 -26.519 1.00 43.69 89 GLY A C 1
ATOM 730 O O . GLY A 1 89 ? 50.358 21.490 -27.678 1.00 43.69 89 GLY A O 1
ATOM 731 N N . GLY A 1 90 ? 51.367 22.843 -26.152 1.00 45.81 90 GLY A N 1
ATOM 732 C CA . GLY A 1 90 ? 52.506 23.306 -26.943 1.00 45.81 90 GLY A CA 1
ATOM 733 C C . GLY A 1 90 ? 52.356 24.685 -27.582 1.00 45.81 90 GLY A C 1
ATOM 734 O O . GLY A 1 90 ? 51.709 24.786 -28.619 1.00 45.81 90 GLY A O 1
ATOM 735 N N . ASP A 1 91 ? 52.994 25.673 -26.937 1.00 45.53 91 ASP A N 1
ATOM 736 C CA . ASP A 1 91 ? 54.058 26.552 -27.478 1.00 45.53 91 ASP A CA 1
ATOM 737 C C . ASP A 1 91 ? 53.705 27.485 -28.666 1.00 45.53 91 ASP A C 1
ATOM 739 O O . ASP A 1 91 ? 53.011 27.097 -29.593 1.00 45.53 91 ASP A O 1
ATOM 743 N N . SER A 1 92 ? 54.137 28.747 -28.783 1.00 46.16 92 SER A N 1
ATOM 744 C CA . SER A 1 92 ? 55.197 29.548 -28.149 1.00 4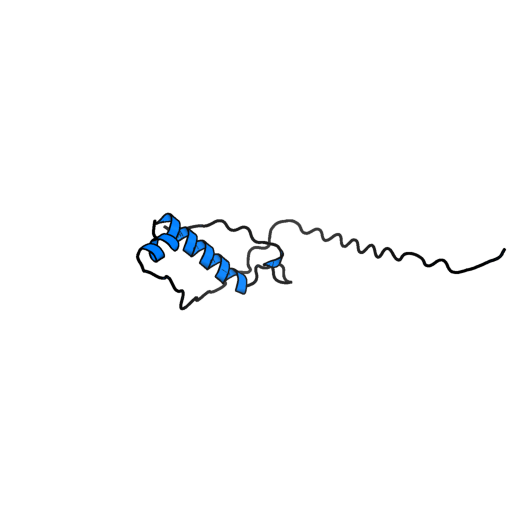6.16 92 SER A CA 1
ATOM 745 C C . SER A 1 92 ? 55.078 31.022 -28.598 1.00 46.16 92 SER A C 1
ATOM 747 O O . SER A 1 92 ? 54.630 31.272 -29.712 1.00 46.16 92 SER A O 1
ATOM 749 N N . ALA A 1 93 ? 55.623 31.936 -27.783 1.00 42.97 93 ALA A N 1
ATOM 750 C CA . ALA A 1 93 ? 56.282 33.202 -28.153 1.00 42.97 93 ALA A CA 1
ATOM 751 C C . ALA A 1 93 ? 55.486 34.325 -28.859 1.00 42.97 93 ALA A C 1
ATOM 753 O O . ALA A 1 93 ? 55.240 34.291 -30.064 1.00 42.97 93 ALA A O 1
ATOM 754 N N . SER A 1 94 ? 55.265 35.424 -28.131 1.00 43.09 94 SER A N 1
ATOM 755 C CA . SER A 1 94 ? 55.925 36.729 -28.353 1.00 43.09 94 SER A CA 1
ATOM 756 C C . SER A 1 94 ? 55.821 37.577 -27.088 1.00 43.09 94 SER A C 1
A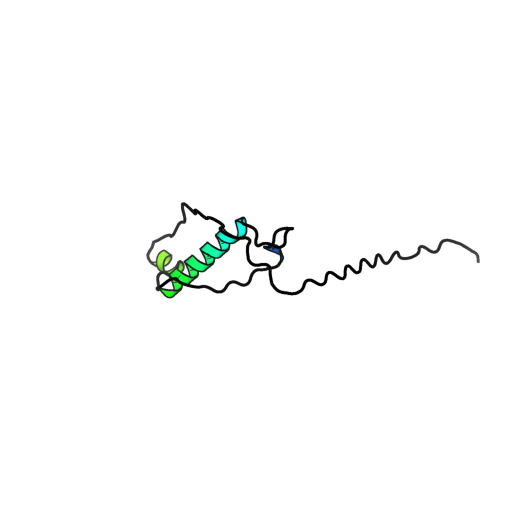TOM 758 O O . SER A 1 94 ? 54.785 37.447 -26.398 1.00 43.09 94 SER A O 1
#

Solvent-accessible surface area (backbone atoms only — not comparable to full-atom values): 6660 Å² total; per-residue (Å²): 132,88,86,84,72,92,77,86,86,54,80,86,51,34,42,100,87,59,28,68,32,78,74,52,52,58,55,53,53,48,52,45,49,51,52,53,27,42,76,72,75,55,23,71,68,58,35,43,76,74,73,45,82,91,77,89,88,78,85,87,87,82,87,88,66,82,58,75,69,72,92,61,90,80,76,80,76,77,76,79,72,77,77,75,75,80,81,82,79,80,89,81,90,133

pLDDT: mean 74.17, std 20.99, range [33.84, 92.75]

Mean predicted aligned error: 13.18 Å

Nearest PDB structures (foldseek):
  1z54-assembly1_C  TM=8.900E-01  e=5.526E-03  Thermus thermophilus HB8
  5kl9-assembly1_B  TM=9.147E-01  e=3.404E-02  Escherichia coli O157:H7
  5v10-assembly1_A-2  TM=9.076E-01  e=1.823E-01  Pseudomonas aeruginosa PAO1
  4gak-assembly1_A-2  TM=8.440E-01  e=7.878E-02  Spirosoma linguale DSM 74
  5v10-assembly1_B-2  TM=9.121E-01  e=4.852E-01  Pseudomonas aeruginosa PAO1

Radius of gyration: 25.06 Å; Cα contacts (8 Å, |Δi|>4): 40; chains: 1; bounding box: 74×53×44 Å

Sequence (94 aa):
MPHRHPVKVRFYELDPYGHLNHSVYVQLFETGRVELLDEVGLGLHDLEAEGFRFVVTQIATRFRALPLWAGTPWSSRRKSSRSAVPRRGGDSAS

Foldseek 3Di:
DDQDDDDDDDQVCADPVQARDPVCVVVVVVVSVQVVCVVVVNHQVVCVVVVHHDDDPDDDDDDPDTHDRPPDDDPPPPPPPPPPPDDDDDDDDD